Protein AF-0000000078576996 (afdb_homodimer)

Organism: NCBI:txid53326

Foldseek 3Di:
DQPDPLVVLVQLVVCVVVVHDLVVSQVVCCVVVHHPSDDSVRSVVSNVCVVVPNSPSPPPVPPPPVPD/DQPDPLVVLVQLVVCVVVVHDLVVSQVVCCVVVHHPSDDSVRSVVSNVCVVVPNSPSPPPVPPPPVPD

Structure (mmCIF, N/CA/C/O backbone):
data_AF-0000000078576996-model_v1
#
loop_
_entity.id
_entity.type
_entity.pdbx_description
1 polymer 'Mos1 transposase H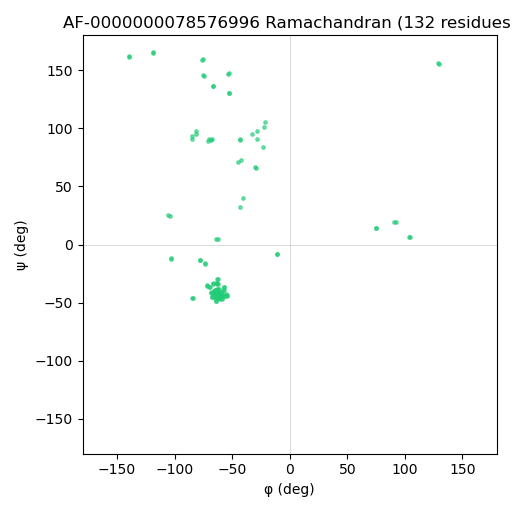TH domain-containing protein'
#
loop_
_atom_site.group_PDB
_atom_site.id
_atom_site.type_symbol
_atom_site.label_atom_id
_atom_site.label_alt_id
_atom_site.label_comp_id
_atom_site.label_asym_id
_atom_site.label_entity_id
_atom_site.label_seq_id
_atom_site.pdbx_PDB_ins_code
_atom_site.Cartn_x
_atom_site.Cartn_y
_atom_site.Cartn_z
_atom_site.occupancy
_atom_site.B_iso_or_equiv
_atom_site.auth_seq_id
_atom_site.auth_comp_id
_atom_site.auth_asym_id
_atom_site.auth_atom_id
_atom_site.pdbx_PDB_model_num
ATOM 1 N N . MET A 1 1 ? 7.094 10.672 -10.742 1 55 1 MET A N 1
ATOM 2 C CA . MET A 1 1 ? 5.77 10.711 -10.125 1 55 1 MET A CA 1
ATOM 3 C C . MET A 1 1 ? 5.859 10.477 -8.625 1 55 1 MET A C 1
ATOM 5 O O . MET A 1 1 ? 6.492 9.523 -8.172 1 55 1 MET A O 1
ATOM 9 N N . SER A 1 2 ? 5.863 11.555 -7.91 1 69.88 2 SER A N 1
ATOM 10 C CA . SER A 1 2 ? 6.082 11.586 -6.469 1 69.88 2 SER A CA 1
ATOM 11 C C . SER A 1 2 ? 4.891 11.008 -5.715 1 69.88 2 SER A C 1
ATOM 13 O O . SER A 1 2 ? 3.789 11.555 -5.766 1 69.88 2 SER A O 1
ATOM 15 N N . ILE A 1 3 ? 4.855 9.758 -5.461 1 75.94 3 ILE A N 1
ATOM 16 C CA . ILE A 1 3 ? 3.781 9.148 -4.68 1 75.94 3 ILE A CA 1
ATOM 17 C C . ILE A 1 3 ? 3.621 9.883 -3.354 1 75.94 3 ILE A C 1
ATOM 19 O O . ILE A 1 3 ? 4.609 10.281 -2.732 1 75.94 3 ILE A O 1
ATOM 23 N N . PRO A 1 4 ? 2.34 10.203 -3.119 1 83 4 PRO A N 1
ATOM 24 C CA . PRO A 1 4 ? 2.121 10.852 -1.826 1 83 4 PRO A CA 1
ATOM 25 C C . PRO A 1 4 ? 2.684 10.047 -0.656 1 83 4 PRO A C 1
ATOM 27 O O . PRO A 1 4 ? 2.719 8.82 -0.709 1 83 4 PRO A O 1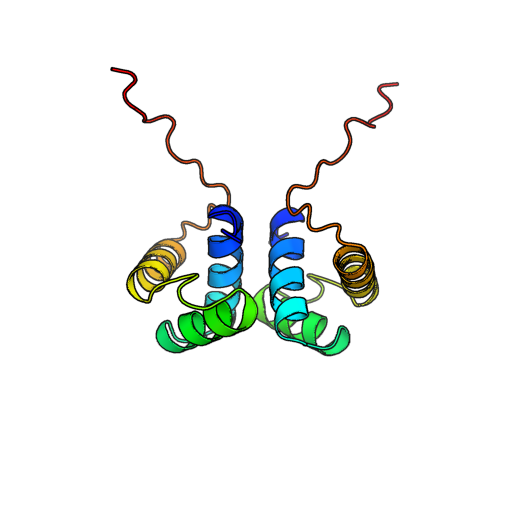
ATOM 30 N N . GLN A 1 5 ? 3.127 10.734 0.305 1 86.38 5 GLN A N 1
ATOM 31 C CA . GLN A 1 5 ? 3.76 10.125 1.47 1 86.38 5 GLN A CA 1
ATOM 32 C C . GLN A 1 5 ? 2.828 9.117 2.139 1 86.38 5 GLN A C 1
ATOM 34 O O . GLN A 1 5 ? 3.275 8.078 2.623 1 86.38 5 GLN A O 1
ATOM 39 N N . GLU A 1 6 ? 1.569 9.477 2.121 1 86 6 GLU A N 1
ATOM 40 C CA . GLU A 1 6 ? 0.58 8.594 2.736 1 86 6 GLU A CA 1
ATOM 41 C C . GLU A 1 6 ? 0.533 7.242 2.031 1 86 6 GLU A C 1
ATOM 43 O O . GLU A 1 6 ? 0.408 6.203 2.68 1 86 6 GLU A O 1
ATOM 48 N N . HIS A 1 7 ? 0.671 7.293 0.762 1 88.31 7 HIS A N 1
ATOM 49 C CA . HIS A 1 7 ? 0.653 6.062 -0.024 1 88.31 7 HIS A CA 1
ATOM 50 C C . HIS A 1 7 ? 1.926 5.254 0.194 1 88.31 7 HIS A C 1
ATOM 52 O O . HIS A 1 7 ? 1.876 4.023 0.28 1 88.31 7 HIS A O 1
ATOM 58 N N . LEU A 1 8 ? 2.949 5.957 0.348 1 91.88 8 LEU A N 1
ATOM 59 C CA . LEU A 1 8 ? 4.227 5.285 0.583 1 91.88 8 LEU A CA 1
ATOM 60 C C . LEU A 1 8 ? 4.211 4.543 1.913 1 91.88 8 LEU A C 1
ATOM 62 O O . LEU A 1 8 ? 4.641 3.387 1.986 1 91.88 8 LEU A O 1
ATOM 66 N N . ARG A 1 9 ? 3.703 5.172 2.854 1 92.5 9 ARG A N 1
ATOM 67 C CA . ARG A 1 9 ? 3.629 4.566 4.18 1 92.5 9 ARG A CA 1
ATOM 68 C C . ARG A 1 9 ? 2.764 3.311 4.16 1 92.5 9 ARG A C 1
ATOM 70 O O . ARG A 1 9 ? 3.09 2.316 4.816 1 92.5 9 ARG A O 1
ATOM 77 N N . THR A 1 10 ? 1.705 3.475 3.434 1 92.06 10 THR A N 1
ATOM 78 C CA . THR A 1 10 ? 0.801 2.336 3.322 1 92.06 10 THR A CA 1
ATOM 79 C C . THR A 1 10 ? 1.505 1.146 2.678 1 92.06 10 THR A C 1
ATOM 81 O O . THR A 1 10 ? 1.374 0.012 3.145 1 92.06 10 THR A O 1
ATOM 84 N N . ILE A 1 11 ? 2.225 1.386 1.627 1 94.62 11 ILE A N 1
ATOM 85 C CA . ILE A 1 11 ? 2.953 0.331 0.932 1 94.62 11 ILE A CA 1
ATOM 86 C C . ILE A 1 11 ? 3.988 -0.285 1.871 1 94.62 11 ILE A C 1
ATOM 88 O O . ILE A 1 11 ? 4.117 -1.51 1.948 1 94.62 11 ILE A O 1
ATOM 92 N N . ILE A 1 12 ? 4.66 0.543 2.568 1 95.75 12 ILE A N 1
ATOM 93 C CA . ILE A 1 12 ? 5.676 0.074 3.506 1 95.75 12 ILE A CA 1
ATOM 94 C C . ILE A 1 12 ? 5.02 -0.775 4.594 1 95.75 12 ILE A C 1
ATOM 96 O O . ILE A 1 12 ? 5.559 -1.812 4.988 1 95.75 12 ILE A O 1
ATOM 100 N N . PHE A 1 13 ? 3.908 -0.332 5.027 1 94.25 13 PHE A N 1
ATOM 101 C CA . PHE A 1 13 ? 3.184 -1.058 6.062 1 94.25 13 PHE A CA 1
ATOM 102 C C . PHE A 1 13 ? 2.848 -2.471 5.602 1 94.25 13 PHE A C 1
ATOM 104 O O . PHE A 1 13 ? 3.031 -3.434 6.348 1 94.25 13 PHE A O 1
ATOM 111 N N . ASN A 1 14 ? 2.369 -2.498 4.426 1 94.62 14 ASN A N 1
ATOM 112 C CA . ASN A 1 14 ? 2.037 -3.809 3.873 1 94.62 14 ASN A CA 1
A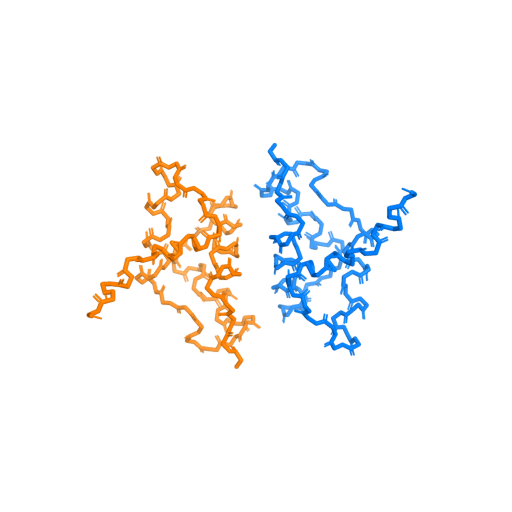TOM 113 C C . ASN A 1 14 ? 3.256 -4.727 3.834 1 94.62 14 ASN A C 1
ATOM 115 O O . ASN A 1 14 ? 3.15 -5.918 4.125 1 94.62 14 ASN A O 1
ATOM 119 N N . GLU A 1 15 ? 4.414 -4.211 3.455 1 95.44 15 GLU A N 1
ATOM 120 C CA . GLU A 1 15 ? 5.652 -4.977 3.406 1 95.44 15 GLU A CA 1
ATOM 121 C C . GLU A 1 15 ? 6.074 -5.438 4.801 1 95.44 15 GLU A C 1
ATOM 123 O O . GLU A 1 15 ? 6.492 -6.582 4.984 1 95.44 15 GLU A O 1
ATOM 128 N N . TRP A 1 16 ? 5.941 -4.598 5.656 1 94.88 16 TRP A N 1
ATOM 129 C CA . TRP A 1 16 ? 6.281 -4.906 7.043 1 94.88 16 TRP A CA 1
ATOM 130 C C . TRP A 1 16 ? 5.414 -6.039 7.578 1 94.88 16 TRP A C 1
ATOM 132 O O . TRP A 1 16 ? 5.91 -6.953 8.234 1 94.88 16 TRP A O 1
ATOM 142 N N . ARG A 1 17 ? 4.191 -5.926 7.258 1 93.19 17 ARG A N 1
ATOM 143 C CA . ARG A 1 17 ? 3.256 -6.953 7.707 1 93.19 17 ARG A CA 1
ATOM 144 C C . ARG A 1 17 ? 3.6 -8.312 7.105 1 93.19 17 ARG A C 1
ATOM 146 O O . ARG A 1 17 ? 3.361 -9.352 7.723 1 93.19 17 ARG A O 1
ATOM 153 N N . ARG A 1 18 ? 4.074 -8.32 5.961 1 93.31 18 ARG A N 1
ATOM 154 C CA . ARG A 1 18 ? 4.465 -9.539 5.266 1 93.31 18 ARG A CA 1
ATOM 155 C C . ARG A 1 18 ? 5.758 -10.109 5.84 1 93.31 18 ARG A C 1
ATOM 157 O O . ARG A 1 18 ? 6.129 -11.25 5.543 1 93.31 18 ARG A O 1
ATOM 164 N N . GLY A 1 19 ? 6.445 -9.297 6.551 1 94.62 19 GLY A N 1
ATOM 165 C CA . GLY A 1 19 ? 7.699 -9.727 7.145 1 94.62 19 GLY A CA 1
ATOM 166 C C . GLY A 1 19 ? 8.906 -9.438 6.27 1 94.62 19 GLY A C 1
ATOM 167 O O . GLY A 1 19 ? 9.922 -10.133 6.355 1 94.62 19 GLY A O 1
ATOM 168 N N . THR A 1 20 ? 8.68 -8.586 5.418 1 95.69 20 THR A N 1
ATOM 169 C CA . THR A 1 20 ? 9.758 -8.234 4.5 1 95.69 20 THR A CA 1
ATOM 170 C C . THR A 1 20 ? 10.805 -7.375 5.195 1 95.69 20 THR A C 1
ATOM 172 O O . THR A 1 20 ? 10.469 -6.488 5.984 1 95.69 20 THR A O 1
ATOM 175 N N . GLU A 1 21 ? 12.102 -7.605 4.773 1 97 21 GLU A N 1
ATOM 176 C CA . GLU A 1 21 ? 13.18 -6.812 5.359 1 97 21 GLU A CA 1
ATOM 177 C C . GLU A 1 21 ? 13.195 -5.395 4.789 1 97 21 GLU A C 1
ATOM 179 O O . GLU A 1 21 ? 12.727 -5.168 3.67 1 97 21 GLU A O 1
ATOM 184 N N . ALA A 1 22 ? 13.797 -4.48 5.48 1 97.44 22 ALA A N 1
ATOM 185 C CA . ALA A 1 22 ? 13.844 -3.074 5.082 1 97.44 22 ALA A CA 1
ATOM 186 C C . ALA A 1 22 ? 14.516 -2.914 3.721 1 97.44 22 ALA A C 1
ATOM 188 O O . ALA A 1 22 ? 14.016 -2.195 2.854 1 97.44 22 ALA A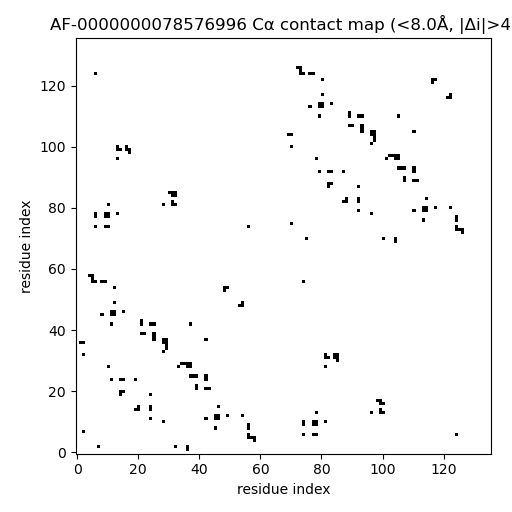 O 1
ATOM 189 N N . LYS A 1 23 ? 15.594 -3.645 3.578 1 97.38 23 LYS A N 1
ATOM 190 C CA . LYS A 1 23 ? 16.344 -3.555 2.326 1 97.38 23 LYS A CA 1
ATOM 191 C C . LYS A 1 23 ? 15.508 -4.062 1.152 1 97.38 23 LYS A C 1
ATOM 193 O O . LYS A 1 23 ? 15.492 -3.449 0.083 1 97.38 23 LYS A O 1
ATOM 198 N N . GLU A 1 24 ? 14.938 -5.098 1.342 1 97.12 24 GLU A N 1
ATOM 199 C CA . GLU A 1 24 ? 14.094 -5.688 0.302 1 97.12 24 GLU A CA 1
ATOM 200 C C . GLU A 1 24 ? 12.883 -4.809 0.011 1 97.12 24 GLU A C 1
ATOM 202 O O . GLU A 1 24 ? 12.461 -4.68 -1.142 1 97.12 24 GLU A O 1
ATOM 207 N N . THR A 1 25 ? 12.344 -4.309 1.113 1 97.12 25 THR A N 1
ATOM 208 C CA . THR A 1 25 ? 11.211 -3.398 0.972 1 97.12 25 THR A CA 1
ATOM 209 C C . THR A 1 25 ? 11.562 -2.24 0.043 1 97.12 25 THR A C 1
ATOM 211 O O . THR A 1 25 ? 10.789 -1.897 -0.851 1 97.12 25 THR A O 1
ATOM 214 N N . VAL A 1 26 ? 12.742 -1.663 0.177 1 97 26 VAL A N 1
ATOM 215 C CA . VAL A 1 26 ? 13.211 -0.551 -0.644 1 97 26 VAL A CA 1
ATOM 216 C C . VAL A 1 26 ? 13.312 -0.993 -2.102 1 97 26 VAL A C 1
ATOM 218 O O . VAL A 1 26 ? 12.875 -0.28 -3.006 1 97 26 VAL A O 1
ATOM 221 N N . ARG A 1 27 ? 13.844 -2.127 -2.27 1 96.19 27 ARG A N 1
ATOM 222 C CA . ARG A 1 27 ? 14 -2.666 -3.617 1 96.19 27 ARG A CA 1
ATOM 223 C C . ARG A 1 27 ? 12.641 -2.863 -4.289 1 96.19 27 ARG A C 1
ATOM 225 O O . ARG A 1 27 ? 12.453 -2.492 -5.449 1 96.19 27 ARG A O 1
ATOM 232 N N . ASN A 1 28 ? 11.75 -3.379 -3.537 1 95.5 28 ASN A N 1
ATOM 233 C CA . ASN A 1 28 ? 10.422 -3.664 -4.066 1 95.5 28 ASN A CA 1
ATOM 234 C C . ASN A 1 28 ? 9.695 -2.385 -4.477 1 95.5 28 ASN A C 1
ATOM 236 O O . ASN A 1 28 ? 9.148 -2.303 -5.578 1 95.5 28 ASN A O 1
ATOM 240 N N . ILE A 1 29 ? 9.703 -1.442 -3.609 1 95.62 29 ILE A N 1
ATOM 241 C CA . ILE A 1 29 ? 8.984 -0.191 -3.832 1 95.62 29 ILE A CA 1
ATOM 242 C C . ILE A 1 29 ? 9.648 0.582 -4.973 1 95.62 29 ILE A C 1
ATOM 244 O O . ILE A 1 29 ? 8.961 1.06 -5.883 1 95.62 29 ILE A O 1
ATOM 248 N N . ASN A 1 30 ? 11 0.676 -4.969 1 96.06 30 ASN A N 1
ATOM 249 C CA . ASN A 1 30 ? 11.7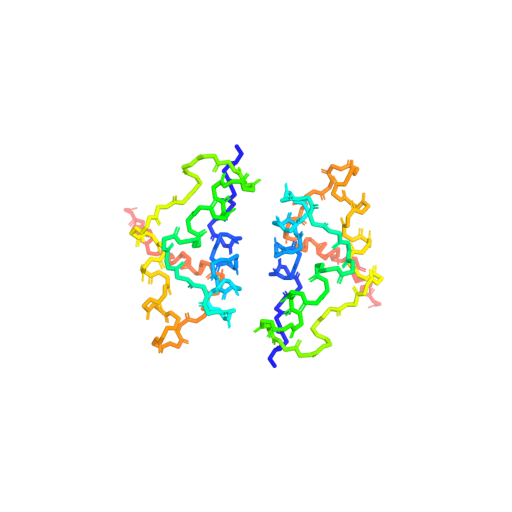19 1.41 -6.004 1 96.06 30 ASN A CA 1
ATOM 250 C C . ASN A 1 30 ? 11.578 0.741 -7.371 1 96.06 30 ASN A C 1
ATOM 252 O O . ASN A 1 30 ? 11.531 1.421 -8.398 1 96.06 30 ASN A O 1
ATOM 256 N N . SER A 1 31 ? 11.5 -0.5 -7.316 1 94.31 31 SER A N 1
ATOM 257 C CA . SER A 1 31 ? 11.328 -1.238 -8.562 1 94.31 31 SER A CA 1
ATOM 258 C C . SER A 1 31 ? 9.938 -1.012 -9.156 1 94.31 31 SER A C 1
ATOM 260 O O . SER A 1 31 ? 9.789 -0.916 -10.375 1 94.31 31 SER A O 1
ATOM 262 N N . ALA A 1 32 ? 8.977 -0.905 -8.336 1 93.38 32 ALA A N 1
ATOM 263 C CA . ALA A 1 32 ? 7.586 -0.793 -8.773 1 93.38 32 ALA A CA 1
ATOM 264 C C . ALA A 1 32 ? 7.227 0.653 -9.102 1 93.38 32 ALA A C 1
ATOM 266 O O . ALA A 1 32 ? 6.602 0.924 -10.125 1 93.38 32 ALA A O 1
ATOM 267 N N . LEU A 1 33 ? 7.582 1.573 -8.281 1 92.69 33 LEU A N 1
ATOM 268 C CA . LEU A 1 33 ? 7.113 2.951 -8.383 1 92.69 33 LEU A CA 1
ATOM 269 C C . LEU A 1 33 ? 8.195 3.85 -8.977 1 92.69 33 LEU A C 1
ATOM 271 O O . LEU A 1 33 ? 7.93 4.996 -9.336 1 92.69 33 LEU A O 1
ATOM 275 N N . GLY A 1 34 ? 9.344 3.373 -9.062 1 91.31 34 GLY A N 1
ATOM 276 C CA . GLY A 1 34 ? 10.445 4.16 -9.594 1 91.31 34 GLY A CA 1
ATOM 277 C C . GLY A 1 34 ? 11.664 4.156 -8.695 1 91.31 34 GLY A C 1
ATOM 278 O O . GLY A 1 34 ? 11.547 4.098 -7.473 1 91.31 34 GLY A O 1
ATOM 279 N N . GLU A 1 35 ? 12.719 4.387 -9.328 1 89.62 35 GLU A N 1
ATOM 280 C CA . GLU A 1 35 ? 13.977 4.398 -8.578 1 89.62 35 GLU A CA 1
ATOM 281 C C . GLU A 1 35 ? 14.016 5.562 -7.594 1 89.62 35 GLU A C 1
ATOM 283 O O . GLU A 1 35 ? 13.484 6.641 -7.871 1 89.62 35 GLU A O 1
ATOM 288 N N . ASP A 1 36 ? 14.445 5.418 -6.383 1 89.62 36 ASP A N 1
ATOM 289 C CA . ASP A 1 36 ? 14.664 6.438 -5.359 1 89.62 36 ASP A CA 1
ATOM 290 C C . ASP A 1 36 ? 13.336 6.922 -4.773 1 89.62 36 ASP A C 1
ATOM 292 O O . ASP A 1 36 ? 13.242 8.055 -4.297 1 89.62 36 ASP A O 1
ATOM 296 N N . THR A 1 37 ? 12.281 6.137 -5.074 1 93.44 37 THR A N 1
ATOM 297 C CA . THR A 1 37 ? 11 6.465 -4.457 1 93.44 37 THR A CA 1
ATOM 298 C C . THR A 1 37 ? 11.133 6.539 -2.939 1 93.44 37 THR A C 1
ATOM 300 O O . THR A 1 37 ? 10.602 7.449 -2.307 1 93.44 37 THR A O 1
ATOM 303 N N . THR A 1 38 ? 11.859 5.531 -2.43 1 94.94 38 THR A N 1
ATOM 304 C CA . THR A 1 38 ? 12.086 5.496 -0.989 1 94.94 38 THR A CA 1
ATOM 305 C C . THR A 1 38 ? 13.516 5.074 -0.675 1 94.94 38 THR A C 1
ATOM 307 O O . THR A 1 38 ? 14.234 4.582 -1.552 1 94.94 38 THR A O 1
ATOM 310 N N . SER A 1 39 ? 13.922 5.379 0.574 1 96.44 39 SER A N 1
ATOM 311 C CA . SER A 1 39 ? 15.242 4.992 1.061 1 96.44 39 SER A CA 1
ATOM 312 C C . SER A 1 39 ? 15.141 4.059 2.264 1 96.44 39 SER A C 1
ATOM 314 O O . SER A 1 39 ? 14.086 3.967 2.893 1 96.44 39 SER A O 1
ATOM 316 N N . ILE A 1 40 ? 16.25 3.459 2.531 1 97.31 40 ILE A N 1
ATOM 317 C CA . ILE A 1 40 ? 16.297 2.512 3.641 1 97.31 40 ILE A CA 1
ATOM 318 C C . ILE A 1 40 ? 16.016 3.242 4.953 1 97.31 40 ILE A C 1
ATOM 320 O O . ILE A 1 40 ? 15.375 2.691 5.852 1 97.31 40 ILE A O 1
ATOM 324 N N . SER A 1 41 ? 16.547 4.418 5.059 1 97.25 41 SER A N 1
ATOM 325 C CA . SER A 1 41 ? 16.312 5.211 6.266 1 97.25 41 SER A CA 1
ATOM 326 C C . SER A 1 41 ? 14.828 5.465 6.488 1 97.25 41 SER A C 1
ATOM 328 O O . SER A 1 41 ? 14.328 5.324 7.605 1 97.25 41 SER A O 1
ATOM 330 N N . THR A 1 42 ? 14.141 5.805 5.441 1 95.44 42 THR A N 1
ATOM 331 C CA . THR A 1 42 ? 12.711 6.074 5.512 1 95.44 42 THR A CA 1
ATOM 332 C C . THR A 1 42 ? 11.938 4.816 5.906 1 95.44 42 THR A C 1
ATOM 334 O O . THR A 1 42 ? 11.078 4.863 6.793 1 95.44 42 THR A O 1
ATOM 337 N N . VAL A 1 43 ? 12.344 3.758 5.328 1 97 43 VAL A N 1
ATOM 338 C CA . VAL A 1 43 ? 11.672 2.49 5.586 1 97 43 VAL A CA 1
ATOM 339 C C . VAL A 1 43 ? 11.898 2.064 7.035 1 97 43 VAL A C 1
ATOM 341 O O . VAL A 1 43 ? 10.961 1.658 7.727 1 97 43 VAL A O 1
ATOM 344 N N . LYS A 1 44 ? 13.078 2.199 7.492 1 97.31 44 LYS A N 1
ATOM 345 C CA . LYS A 1 44 ? 13.398 1.846 8.867 1 97.31 44 LYS A CA 1
ATOM 346 C C . LYS A 1 44 ? 12.633 2.719 9.859 1 97.31 44 LYS A C 1
ATOM 348 O O . LYS A 1 44 ? 12.195 2.24 10.906 1 97.31 44 LYS A O 1
ATOM 353 N N . ARG A 1 45 ? 12.531 3.908 9.477 1 95.5 45 ARG A N 1
ATOM 354 C CA . ARG A 1 45 ? 11.758 4.82 10.312 1 95.5 45 ARG A CA 1
ATOM 355 C C . ARG A 1 45 ? 10.305 4.383 10.406 1 95.5 45 ARG A C 1
ATOM 357 O O . ARG A 1 45 ? 9.727 4.348 11.492 1 95.5 45 ARG A O 1
ATOM 364 N N . CYS A 1 46 ? 9.766 4.066 9.305 1 95.56 46 CYS A N 1
ATOM 365 C CA . CYS A 1 46 ? 8.391 3.594 9.281 1 95.56 46 CYS A CA 1
ATOM 366 C C . CYS A 1 46 ? 8.234 2.314 10.094 1 95.56 46 CYS A C 1
ATOM 368 O O . CYS A 1 46 ? 7.285 2.176 10.875 1 95.56 46 CYS A O 1
ATOM 370 N N . PHE A 1 47 ? 9.188 1.406 9.977 1 95.5 47 PHE A N 1
ATOM 371 C CA . PHE A 1 47 ? 9.148 0.145 10.703 1 95.5 47 PHE A CA 1
ATOM 372 C C . PHE A 1 47 ? 9.141 0.393 12.211 1 95.5 47 PHE A C 1
ATOM 374 O O . PHE A 1 47 ? 8.383 -0.249 12.945 1 95.5 47 PHE A O 1
ATOM 381 N N . ALA A 1 48 ? 10.031 1.251 12.617 1 95.19 48 ALA A N 1
ATOM 382 C CA . ALA A 1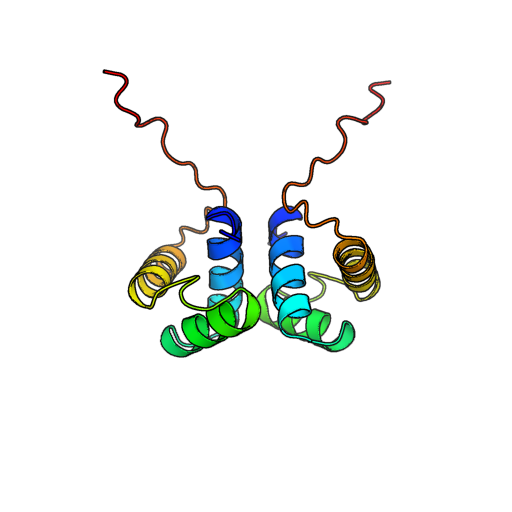 48 ? 10.094 1.584 14.039 1 95.19 48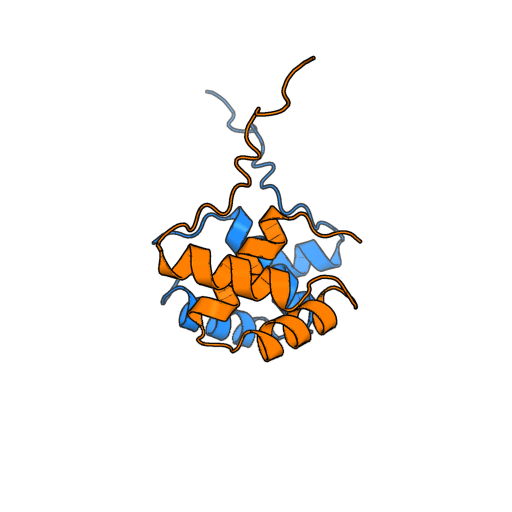 ALA A CA 1
ATOM 383 C C . ALA A 1 48 ? 8.758 2.117 14.539 1 95.19 48 ALA A C 1
ATOM 385 O O . ALA A 1 48 ? 8.289 1.719 15.609 1 95.19 48 ALA A O 1
ATOM 386 N N . ARG A 1 49 ? 8.125 2.916 13.711 1 93.12 49 ARG A N 1
ATOM 387 C CA . ARG A 1 49 ? 6.828 3.48 14.07 1 93.12 49 ARG A CA 1
ATOM 388 C C . ARG A 1 49 ? 5.754 2.398 14.117 1 93.12 49 ARG A C 1
ATOM 390 O O . ARG A 1 49 ? 4.922 2.383 15.031 1 93.12 49 ARG A O 1
ATOM 397 N N . PHE A 1 50 ? 5.816 1.578 13.227 1 92.5 50 PHE A N 1
ATOM 398 C CA . PHE A 1 50 ? 4.836 0.498 13.18 1 92.5 50 PHE A CA 1
ATOM 399 C C . PHE A 1 50 ? 5.004 -0.432 14.375 1 92.5 50 PHE A C 1
ATOM 401 O O . PHE A 1 50 ? 4.02 -0.926 14.93 1 92.5 50 PHE A O 1
ATOM 408 N N . ARG A 1 51 ? 6.223 -0.704 14.742 1 92.81 51 ARG A N 1
ATOM 409 C CA . ARG A 1 51 ? 6.504 -1.564 15.891 1 92.81 51 ARG A CA 1
ATOM 410 C C . ARG A 1 51 ? 5.98 -0.946 17.188 1 92.81 51 ARG A C 1
ATOM 412 O O . ARG A 1 51 ? 5.59 -1.662 18.109 1 92.81 51 ARG A O 1
ATOM 419 N N . GLU A 1 52 ? 6.012 0.357 17.266 1 93.06 52 GLU A N 1
ATOM 420 C CA . GLU A 1 52 ? 5.523 1.072 18.438 1 93.06 52 GLU A CA 1
ATOM 421 C C . GLU A 1 52 ? 4 1.146 18.438 1 93.06 52 GLU A C 1
ATOM 423 O O . GLU A 1 52 ? 3.398 1.567 19.438 1 93.06 52 GLU A O 1
ATOM 428 N N . GLY A 1 53 ? 3.443 0.821 17.297 1 87.56 53 GLY A N 1
ATOM 429 C CA . GLY A 1 53 ? 1.991 0.785 17.219 1 87.56 53 GLY A CA 1
ATOM 430 C C . GLY A 1 53 ? 1.401 1.988 16.5 1 87.56 53 GLY A C 1
ATOM 431 O O . GLY A 1 53 ? 0.183 2.178 16.5 1 87.56 53 GLY A O 1
ATOM 432 N N . TYR A 1 54 ? 2.264 2.809 15.945 1 81.56 54 TYR A N 1
ATOM 433 C CA . TYR A 1 54 ? 1.814 3.986 15.211 1 81.56 54 TYR A CA 1
ATOM 434 C C . TYR A 1 54 ? 1.489 3.639 13.766 1 81.56 54 TYR A C 1
ATOM 436 O O . TYR A 1 54 ? 2.393 3.438 12.953 1 81.56 54 TYR A O 1
ATOM 444 N N . THR A 1 55 ? 0.364 3.307 13.43 1 69.31 55 THR A N 1
ATOM 445 C CA . THR A 1 55 ? -0.025 2.955 12.07 1 69.31 55 THR A CA 1
ATOM 446 C C . THR A 1 55 ? -0.813 4.09 11.422 1 69.31 55 THR A C 1
ATOM 448 O O . THR A 1 55 ? -1.617 3.855 10.516 1 69.31 55 THR A O 1
ATOM 451 N N . ASP A 1 56 ? -0.597 5.234 11.891 1 65.56 56 ASP A N 1
ATOM 452 C CA . ASP A 1 56 ? -1.362 6.348 11.336 1 65.56 56 ASP A CA 1
ATOM 453 C C . ASP A 1 56 ? -0.965 6.613 9.883 1 65.56 56 ASP A C 1
ATOM 455 O O . ASP A 1 56 ? 0.193 6.926 9.602 1 65.56 56 ASP A O 1
ATOM 459 N N . PHE A 1 57 ? -1.677 5.957 9 1 64.5 57 PHE A N 1
ATOM 460 C CA . PHE A 1 57 ? -1.442 6.074 7.566 1 64.5 57 PHE A CA 1
ATOM 461 C C . PHE A 1 57 ? -1.685 7.504 7.098 1 64.5 57 PHE A C 1
ATOM 463 O O . PHE A 1 57 ? -1.198 7.902 6.035 1 64.5 57 PHE A O 1
ATOM 470 N N . LYS A 1 58 ? -2.576 8.227 7.746 1 57.78 58 LYS A N 1
ATOM 471 C CA . LYS A 1 58 ? -2.889 9.594 7.344 1 57.78 58 LYS A CA 1
ATOM 472 C C . LYS A 1 58 ? -1.854 10.57 7.883 1 57.78 58 LYS A C 1
ATOM 474 O O . LYS A 1 58 ? -1.388 10.43 9.016 1 57.78 58 LYS A O 1
ATOM 479 N N . ASP A 1 59 ? -0.826 10.914 7.078 1 50.44 59 ASP A N 1
ATOM 480 C CA . ASP A 1 59 ? 0.018 11.977 7.617 1 50.44 59 ASP A CA 1
ATOM 481 C C . ASP A 1 59 ? -0.782 12.914 8.523 1 50.44 59 ASP A C 1
ATOM 483 O O . ASP A 1 59 ? -1.629 13.672 8.055 1 50.44 59 ASP A O 1
ATOM 487 N N . LYS A 1 60 ? -1.286 12.617 9.57 1 46.25 60 LYS A N 1
ATOM 488 C CA . LYS A 1 60 ? -1.484 13.891 10.25 1 46.25 60 LYS A CA 1
ATOM 489 C C . LYS A 1 60 ? -0.261 14.789 10.102 1 46.25 60 LYS A C 1
ATOM 491 O O . LYS A 1 60 ? 0.705 14.664 10.859 1 46.25 60 LYS A O 1
ATOM 496 N N . LEU A 1 61 ? 0.54 14.82 9.078 1 42.44 61 LEU A N 1
ATOM 497 C CA . LEU A 1 61 ? 1.455 15.953 9.164 1 42.44 61 LEU A CA 1
ATOM 498 C C . LEU A 1 61 ? 0.89 17.047 10.062 1 42.44 61 LEU A C 1
ATOM 500 O O . LEU A 1 61 ? -0.266 17.438 9.914 1 42.44 61 LEU A O 1
ATOM 504 N N . ARG A 1 62 ? 1.323 17.109 11.195 1 41.19 62 ARG A N 1
ATOM 505 C CA . ARG A 1 62 ? 1.259 18.141 12.227 1 41.19 62 ARG A CA 1
ATOM 506 C C . ARG A 1 62 ? 1.147 19.531 11.609 1 41.19 62 ARG A C 1
ATOM 508 O O . ARG A 1 62 ? 1.809 19.828 10.609 1 41.19 62 ARG A O 1
ATOM 515 N N . SER A 1 63 ? -0.017 20.062 11.367 1 39.59 63 SER A N 1
ATOM 516 C CA . SER A 1 63 ? -0.285 21.484 11.461 1 39.59 63 SER A CA 1
ATOM 517 C C . SER A 1 63 ? 0.874 22.234 12.125 1 39.59 63 SER A C 1
ATOM 519 O O . SER A 1 63 ? 0.71 23.359 12.594 1 39.59 63 SER A O 1
ATOM 521 N N . GLY A 1 64 ? 1.761 21.281 12.609 1 37.94 64 GLY A N 1
ATOM 522 C CA . GLY A 1 64 ? 2.621 22.141 13.414 1 37.94 64 GLY A CA 1
ATOM 523 C C . GLY A 1 64 ? 3.377 23.172 12.602 1 37.94 64 GLY A C 1
ATOM 524 O O . GLY A 1 64 ? 4.602 23.266 12.695 1 37.94 64 GLY A O 1
ATOM 525 N N . SER A 1 65 ? 3.139 23.25 11.359 1 42.03 65 SER A N 1
ATOM 526 C CA . SER A 1 65 ? 3.83 24.422 10.82 1 42.03 65 SER A CA 1
ATOM 527 C C . SER A 1 65 ? 3.672 25.625 11.742 1 42.03 65 SER A C 1
ATOM 529 O O . SER A 1 65 ? 2.551 26.031 12.055 1 42.03 65 SER A O 1
ATOM 531 N N . PRO A 1 66 ? 4.562 25.797 12.641 1 43.38 66 PRO A N 1
ATOM 532 C CA . PRO A 1 66 ? 4.555 27.078 13.344 1 43.38 66 PRO A CA 1
ATOM 533 C C . PRO A 1 66 ? 4.379 28.266 12.406 1 43.38 66 PRO A C 1
ATOM 535 O O . PRO A 1 66 ? 5.031 28.328 11.359 1 43.38 66 PRO A O 1
ATOM 538 N N . THR A 1 67 ? 3.141 28.516 11.781 1 44.22 67 THR A N 1
ATOM 539 C CA . THR A 1 67 ? 3.014 29.828 11.148 1 44.22 67 THR A CA 1
ATOM 540 C C . THR A 1 67 ? 3.887 30.859 11.852 1 44.22 67 THR A C 1
ATOM 542 O O . THR A 1 67 ? 3.896 30.922 13.086 1 44.22 67 THR A O 1
ATOM 545 N N . ARG A 1 68 ? 5.012 31.031 11.25 1 36.66 68 ARG A N 1
ATOM 546 C CA . ARG A 1 68 ? 5.609 32.281 11.703 1 36.66 68 ARG A CA 1
ATOM 547 C C . ARG A 1 68 ? 4.59 33.406 11.672 1 36.66 68 ARG A C 1
ATOM 549 O O . ARG A 1 68 ? 3.75 33.5 10.773 1 36.66 68 ARG A O 1
ATOM 556 N N . MET B 1 1 ? -9.164 -5.777 11.398 1 54.56 1 MET B N 1
ATOM 557 C CA . MET B 1 1 ? -8.672 -4.414 11.211 1 54.56 1 MET B CA 1
ATOM 558 C C . MET B 1 1 ? -8.883 -3.963 9.766 1 54.56 1 MET B C 1
ATOM 560 O O . MET B 1 1 ? -8.484 -4.66 8.828 1 54.56 1 MET B O 1
ATOM 564 N N . SER B 1 2 ? -9.945 -3.332 9.562 1 69.56 2 SER B N 1
ATOM 565 C CA . SER B 1 2 ? -10.422 -2.93 8.242 1 69.56 2 SER B CA 1
ATOM 566 C C . SER B 1 2 ? -9.547 -1.829 7.652 1 69.56 2 SER B C 1
ATOM 568 O O . SER B 1 2 ? -9.469 -0.729 8.203 1 69.56 2 SER B O 1
ATOM 570 N N . ILE B 1 3 ? -8.531 -2.139 6.926 1 75.69 3 ILE B N 1
ATOM 571 C CA . ILE B 1 3 ? -7.691 -1.142 6.27 1 75.69 3 ILE B CA 1
ATOM 572 C C . ILE B 1 3 ? -8.562 -0.197 5.445 1 75.69 3 ILE B C 1
ATOM 574 O O . ILE B 1 3 ? -9.523 -0.627 4.805 1 75.69 3 ILE B O 1
ATOM 578 N N . PRO B 1 4 ? -8.281 1.092 5.699 1 82.88 4 PRO B N 1
ATOM 579 C CA . PRO B 1 4 ? -9.039 2.043 4.879 1 82.88 4 PRO B CA 1
ATOM 580 C C . PRO B 1 4 ? -8.922 1.753 3.385 1 82.88 4 PRO B C 1
ATOM 582 O O . PRO B 1 4 ? -7.898 1.25 2.924 1 82.88 4 PRO B O 1
ATOM 585 N N . GLN B 1 5 ? -9.977 2.047 2.697 1 86.38 5 GLN B N 1
ATOM 586 C CA . GLN B 1 5 ? -10.062 1.766 1.268 1 86.38 5 GLN B CA 1
ATOM 587 C C . GLN B 1 5 ? -8.93 2.447 0.505 1 86.38 5 GLN B C 1
ATOM 589 O O . GLN B 1 5 ? -8.391 1.887 -0.451 1 86.38 5 GLN B O 1
ATOM 594 N N . GLU B 1 6 ? -8.609 3.617 0.97 1 86.12 6 GLU B N 1
ATOM 595 C CA . GLU B 1 6 ? -7.539 4.371 0.321 1 86.12 6 GLU B CA 1
ATOM 596 C C . GLU B 1 6 ? -6.211 3.627 0.397 1 86.12 6 GLU B C 1
ATOM 598 O O . GLU B 1 6 ? -5.441 3.617 -0.567 1 86.12 6 GLU B O 1
ATOM 603 N N . HIS B 1 7 ? -5.996 3.014 1.506 1 88.38 7 HIS B N 1
ATOM 604 C CA . HIS B 1 7 ? -4.762 2.26 1.698 1 88.38 7 HIS B CA 1
ATOM 605 C C . HIS B 1 7 ? -4.758 0.984 0.863 1 88.38 7 HIS B C 1
ATOM 607 O O . HIS B 1 7 ? -3.73 0.609 0.298 1 88.38 7 HIS B O 1
ATOM 613 N N . LEU B 1 8 ? -5.887 0.455 0.758 1 91.88 8 LEU B N 1
ATOM 614 C CA . LEU B 1 8 ? -6.012 -0.759 -0.04 1 91.88 8 LEU B CA 1
ATOM 615 C C . LEU B 1 8 ? -5.715 -0.478 -1.509 1 91.88 8 LEU B C 1
ATOM 617 O O . LEU B 1 8 ? -4.977 -1.229 -2.152 1 91.88 8 LEU B O 1
ATOM 621 N N . ARG B 1 9 ? -6.23 0.561 -1.954 1 92.44 9 ARG B N 1
ATOM 622 C CA . ARG B 1 9 ? -6.02 0.94 -3.348 1 92.44 9 ARG B CA 1
ATOM 623 C C . ARG B 1 9 ? -4.543 1.194 -3.633 1 92.44 9 ARG B C 1
ATOM 625 O O . ARG B 1 9 ? -4.039 0.829 -4.695 1 92.44 9 ARG B O 1
ATOM 632 N N . THR B 1 10 ? -3.973 1.836 -2.654 1 91.94 10 THR B N 1
ATOM 633 C CA . THR B 1 10 ? -2.551 2.127 -2.799 1 91.94 10 THR B CA 1
ATOM 634 C C . THR B 1 10 ? -1.742 0.837 -2.9 1 91.94 10 THR B C 1
ATOM 636 O O . THR B 1 10 ? -0.851 0.721 -3.744 1 91.94 10 THR B O 1
ATOM 639 N N . ILE B 1 11 ? -2.047 -0.095 -2.059 1 94.62 11 ILE B N 1
ATOM 640 C CA . ILE B 1 11 ? -1.35 -1.377 -2.066 1 94.62 11 ILE B CA 1
ATOM 641 C C . ILE B 1 11 ? -1.58 -2.082 -3.4 1 94.62 11 ILE B C 1
ATOM 643 O O . ILE B 1 11 ? -0.641 -2.607 -4 1 94.62 11 ILE B O 1
ATOM 647 N N . ILE B 1 12 ? -2.773 -2.062 -3.85 1 95.69 12 ILE B N 1
ATOM 648 C CA . ILE B 1 12 ? -3.117 -2.697 -5.117 1 95.69 12 ILE B CA 1
ATOM 649 C C . ILE B 1 12 ? -2.357 -2.02 -6.254 1 95.69 12 ILE B C 1
ATOM 651 O O . ILE B 1 12 ? -1.86 -2.689 -7.164 1 95.69 12 ILE B O 1
ATOM 655 N N . PHE B 1 13 ? -2.316 -0.739 -6.188 1 94.31 13 PHE B N 1
ATOM 656 C CA . PHE B 1 13 ? -1.612 0.024 -7.211 1 94.31 13 PHE B CA 1
ATOM 657 C C . PHE B 1 13 ? -0.152 -0.403 -7.297 1 94.31 13 PHE B C 1
ATOM 659 O O . PHE B 1 13 ? 0.377 -0.606 -8.391 1 94.31 13 PHE B O 1
ATOM 666 N N . ASN B 1 14 ? 0.421 -0.517 -6.145 1 94.56 14 ASN B N 1
ATOM 667 C CA . ASN B 1 14 ? 1.815 -0.947 -6.113 1 94.56 14 ASN B CA 1
ATOM 668 C C . ASN B 1 14 ? 1.992 -2.32 -6.754 1 94.56 14 ASN B C 1
ATOM 670 O O . ASN B 1 14 ? 2.969 -2.557 -7.465 1 94.56 14 ASN B O 1
ATOM 674 N N . GLU B 1 15 ? 1.087 -3.242 -6.5 1 95.38 15 GLU B N 1
ATOM 675 C CA . GLU B 1 15 ? 1.133 -4.582 -7.082 1 95.38 15 GLU B CA 1
ATOM 676 C C . GLU B 1 15 ? 0.961 -4.531 -8.594 1 95.38 15 GLU B C 1
ATOM 678 O O . GLU B 1 15 ? 1.663 -5.23 -9.328 1 95.38 15 GLU B O 1
ATOM 683 N N . TRP B 1 16 ? 0.092 -3.764 -8.969 1 94.88 16 TRP B N 1
ATOM 684 C CA . TRP B 1 16 ? -0.161 -3.596 -10.398 1 94.88 16 TRP B CA 1
ATOM 685 C C . TRP B 1 16 ? 1.08 -3.074 -11.109 1 94.88 16 TRP B C 1
ATOM 687 O O . TRP B 1 16 ? 1.429 -3.553 -12.195 1 94.88 16 TRP B O 1
ATOM 697 N N . ARG B 1 17 ? 1.666 -2.135 -10.484 1 93.06 17 ARG B N 1
ATOM 698 C CA . ARG B 1 17 ? 2.871 -1.55 -11.062 1 93.06 17 ARG B CA 1
ATOM 699 C C . ARG B 1 17 ? 3.984 -2.588 -11.172 1 93.06 17 ARG B C 1
ATOM 701 O O . ARG B 1 17 ? 4.812 -2.52 -12.086 1 93.06 17 ARG B O 1
ATOM 708 N N . ARG B 1 18 ? 4.039 -3.459 -10.289 1 93.38 18 ARG B N 1
ATOM 709 C CA . ARG B 1 18 ? 5.039 -4.52 -10.281 1 93.38 18 ARG B CA 1
ATOM 710 C C . ARG B 1 18 ? 4.734 -5.57 -11.336 1 93.38 18 ARG B C 1
ATOM 712 O O . ARG B 1 18 ? 5.582 -6.414 -11.648 1 93.38 18 ARG B O 1
ATOM 719 N N . GLY B 1 19 ? 3.553 -5.547 -11.812 1 94.69 19 GLY B N 1
ATOM 720 C CA . GLY B 1 19 ? 3.152 -6.516 -12.82 1 94.69 19 GLY B CA 1
ATOM 721 C C . GLY B 1 19 ? 2.547 -7.777 -12.234 1 94.69 19 GLY B C 1
ATOM 722 O O . GLY B 1 19 ? 2.613 -8.844 -12.844 1 94.69 19 GLY B O 1
ATOM 723 N N . THR B 1 20 ? 2.143 -7.613 -11.062 1 95.62 20 THR B N 1
ATOM 724 C CA . THR B 1 20 ? 1.559 -8.766 -10.383 1 95.62 20 THR B CA 1
ATOM 725 C C . THR B 1 20 ? 0.152 -9.047 -10.906 1 95.62 20 THR B C 1
ATOM 727 O O . THR B 1 20 ? -0.62 -8.117 -11.148 1 95.62 20 THR B O 1
ATOM 730 N N . GLU B 1 21 ? -0.179 -10.391 -10.938 1 96.94 21 GLU B N 1
ATOM 731 C CA . GLU B 1 21 ? -1.515 -10.766 -11.398 1 96.94 21 GLU B CA 1
ATOM 732 C C . GLU B 1 21 ? -2.562 -10.492 -10.32 1 96.94 21 GLU B C 1
ATOM 734 O O . GLU B 1 21 ? -2.248 -10.477 -9.133 1 96.94 21 GLU B O 1
ATOM 739 N N . ALA B 1 22 ? -3.797 -10.367 -10.711 1 97.44 22 ALA B N 1
ATOM 740 C CA . ALA B 1 22 ? -4.898 -10.055 -9.805 1 97.44 22 ALA B CA 1
ATOM 741 C C . ALA B 1 22 ? -5.02 -11.109 -8.711 1 97.44 22 ALA B C 1
ATOM 743 O O . ALA B 1 22 ? -5.16 -10.773 -7.531 1 97.44 22 ALA B O 1
ATOM 744 N N . LYS B 1 23 ? -4.902 -12.32 -9.141 1 97.38 23 LYS B N 1
ATOM 745 C CA . LYS B 1 23 ? -5.031 -13.422 -8.188 1 97.38 23 LYS B CA 1
ATOM 746 C C . LYS B 1 23 ? -3.908 -13.391 -7.156 1 97.38 23 LYS B C 1
ATOM 748 O O . LYS B 1 23 ? -4.148 -13.586 -5.965 1 97.38 23 LYS B O 1
ATOM 753 N N . GLU B 1 24 ? -2.797 -13.219 -7.613 1 97.12 24 GLU B N 1
ATOM 754 C CA . GLU B 1 24 ? -1.637 -13.164 -6.73 1 97.12 24 GLU B CA 1
ATOM 755 C C . GLU B 1 24 ? -1.701 -11.938 -5.812 1 97.12 24 GLU B C 1
ATOM 757 O O . GLU B 1 24 ? -1.314 -12.016 -4.645 1 97.12 24 GLU B O 1
ATOM 762 N N . THR B 1 25 ? -2.141 -10.859 -6.449 1 97.06 25 THR B N 1
ATOM 763 C CA . THR B 1 25 ? -2.312 -9.633 -5.672 1 97.06 25 THR B CA 1
ATOM 764 C C . THR B 1 25 ? -3.223 -9.875 -4.473 1 97.06 25 THR B C 1
ATOM 766 O O . THR B 1 25 ? -2.906 -9.469 -3.354 1 97.06 25 THR B O 1
ATOM 769 N N . VAL B 1 26 ? -4.305 -10.609 -4.652 1 97 26 VAL B N 1
ATOM 770 C CA . VAL B 1 26 ? -5.258 -10.93 -3.594 1 97 26 VAL B CA 1
ATOM 771 C C . VAL B 1 26 ? -4.578 -11.766 -2.518 1 97 26 VAL B C 1
ATOM 773 O O . VAL B 1 26 ? -4.734 -11.5 -1.322 1 97 26 VAL B O 1
ATOM 776 N N . ARG B 1 27 ? -3.859 -12.695 -2.957 1 96.19 27 ARG B N 1
ATOM 777 C CA . ARG B 1 27 ? -3.152 -13.578 -2.029 1 96.19 27 ARG B CA 1
ATOM 778 C C . ARG B 1 27 ? -2.158 -12.789 -1.184 1 96.19 27 ARG B C 1
ATOM 780 O O . ARG B 1 27 ? -2.088 -12.977 0.034 1 96.19 27 ARG B O 1
ATOM 787 N N . ASN B 1 28 ? -1.465 -11.922 -1.822 1 95.44 28 ASN B N 1
ATOM 788 C CA . ASN B 1 28 ? -0.444 -11.133 -1.144 1 95.44 28 ASN B CA 1
ATOM 789 C C . ASN B 1 28 ? -1.054 -10.227 -0.08 1 95.44 28 ASN B C 1
ATOM 791 O O . ASN B 1 28 ? -0.579 -10.188 1.057 1 95.44 28 ASN B O 1
ATOM 795 N N . ILE B 1 29 ? -2.064 -9.531 -0.466 1 95.56 29 ILE B N 1
ATOM 796 C CA . ILE B 1 29 ? -2.701 -8.562 0.42 1 95.56 29 ILE B CA 1
ATOM 797 C C . ILE B 1 29 ? -3.387 -9.289 1.573 1 95.56 29 ILE B C 1
ATOM 799 O O . ILE B 1 29 ? -3.225 -8.914 2.736 1 95.56 29 ILE B O 1
ATOM 803 N N . ASN B 1 30 ? -4.125 -10.391 1.259 1 96 30 ASN B N 1
ATOM 804 C CA . ASN B 1 30 ? -4.832 -11.141 2.289 1 96 30 ASN B CA 1
ATOM 805 C C . ASN B 1 30 ? -3.865 -11.82 3.252 1 96 30 ASN B C 1
ATOM 807 O O . ASN B 1 30 ? -4.16 -11.953 4.441 1 96 30 ASN B O 1
ATOM 811 N N . SER B 1 31 ? -2.803 -12.203 2.734 1 94.25 31 SER B N 1
ATOM 812 C CA . SER B 1 31 ? -1.795 -12.844 3.572 1 94.25 31 SER B CA 1
ATOM 813 C C . SER B 1 31 ? -1.159 -11.844 4.531 1 94.25 31 SER B C 1
ATOM 815 O O . SER B 1 31 ? -0.863 -12.18 5.68 1 94.25 31 SER B O 1
ATOM 817 N N . ALA B 1 32 ? -0.976 -10.648 4.09 1 93.38 32 ALA B N 1
ATOM 818 C CA . ALA B 1 32 ? -0.286 -9.625 4.863 1 93.38 32 ALA B CA 1
ATOM 819 C C . ALA B 1 32 ? -1.239 -8.93 5.832 1 93.38 32 ALA B C 1
ATOM 821 O O . ALA B 1 32 ? -0.907 -8.734 7.004 1 93.38 32 ALA B O 1
ATOM 822 N N . LEU B 1 33 ? -2.389 -8.555 5.375 1 92.62 33 LEU B N 1
ATOM 823 C CA . LEU B 1 33 ? -3.285 -7.699 6.148 1 92.62 33 LEU B CA 1
ATOM 824 C C . LEU B 1 33 ? -4.422 -8.516 6.754 1 92.62 33 LEU B C 1
ATOM 826 O O . LEU B 1 33 ? -5.156 -8.016 7.613 1 92.62 33 LEU B O 1
ATOM 830 N N . GLY B 1 34 ? -4.559 -9.68 6.352 1 91.31 34 GLY B N 1
ATOM 831 C CA . GLY B 1 34 ? -5.625 -10.531 6.863 1 91.31 34 GLY B CA 1
ATOM 832 C C . GLY B 1 34 ? -6.445 -11.188 5.766 1 91.31 34 GLY B C 1
ATOM 833 O O . GLY B 1 34 ? -6.641 -10.602 4.695 1 91.31 34 GLY B O 1
ATOM 834 N N . GLU B 1 35 ? -7 -12.234 6.172 1 89.81 35 GLU B N 1
ATOM 835 C CA . GLU B 1 35 ? -7.816 -12.961 5.207 1 89.81 35 GLU B CA 1
ATOM 836 C C . GLU B 1 35 ? -9.055 -12.164 4.812 1 89.81 35 GLU B C 1
ATOM 838 O O . GLU B 1 35 ? -9.617 -11.43 5.633 1 89.81 35 GLU B O 1
ATOM 843 N N . ASP B 1 36 ? -9.445 -12.086 3.584 1 89.62 36 ASP B N 1
ATOM 844 C CA . ASP B 1 36 ? -10.664 -11.477 3.059 1 89.62 36 ASP B CA 1
ATOM 845 C C . ASP B 1 36 ? -10.562 -9.953 3.07 1 89.62 36 ASP B C 1
ATOM 847 O O . ASP B 1 36 ? -11.578 -9.258 3.129 1 89.62 36 ASP B O 1
ATOM 851 N N . THR B 1 37 ? -9.32 -9.492 3.256 1 93.44 37 THR B N 1
ATOM 852 C CA . THR B 1 37 ? -9.117 -8.047 3.17 1 93.44 37 THR B CA 1
ATOM 853 C C . THR B 1 37 ? -9.609 -7.512 1.829 1 93.44 37 THR B C 1
ATOM 855 O O . THR B 1 37 ? -10.266 -6.469 1.776 1 93.44 37 THR B O 1
ATOM 858 N N . THR B 1 38 ? -9.242 -8.273 0.789 1 94.94 38 THR B N 1
ATOM 859 C CA . THR B 1 38 ? -9.68 -7.887 -0.551 1 94.94 38 THR B CA 1
ATOM 860 C C . THR B 1 38 ? -10.094 -9.117 -1.354 1 94.94 38 THR B C 1
ATOM 862 O O . THR B 1 38 ? -9.812 -10.25 -0.961 1 94.94 38 THR B O 1
ATOM 865 N N . SER B 1 39 ? -10.867 -8.828 -2.426 1 96.38 39 SER B N 1
ATOM 866 C CA . SER B 1 39 ? -11.312 -9.883 -3.338 1 96.38 39 SER B CA 1
ATOM 867 C C . SER B 1 39 ? -10.781 -9.648 -4.75 1 96.38 39 SER B C 1
ATOM 869 O O . SER B 1 39 ? -10.336 -8.547 -5.078 1 96.38 39 SER B O 1
ATOM 871 N N . ILE B 1 40 ? -10.898 -10.695 -5.492 1 97.38 40 ILE B N 1
ATOM 872 C CA . ILE B 1 40 ? -10.398 -10.633 -6.863 1 97.38 40 ILE B CA 1
ATOM 873 C C . ILE B 1 40 ? -11.195 -9.594 -7.652 1 97.38 40 ILE B C 1
ATOM 875 O O . ILE B 1 40 ? -10.648 -8.891 -8.508 1 97.38 40 ILE B O 1
ATOM 879 N N . SER B 1 41 ? -12.469 -9.555 -7.395 1 97.31 41 SER B N 1
ATOM 880 C CA . SER B 1 41 ? -13.32 -8.586 -8.078 1 97.31 41 SER B CA 1
ATOM 881 C C . SER B 1 41 ? -12.859 -7.156 -7.801 1 97.31 41 SER B C 1
ATOM 883 O O . SER B 1 41 ? -12.773 -6.336 -8.719 1 97.31 41 SER B O 1
ATOM 885 N N . THR B 1 42 ? -12.547 -6.883 -6.59 1 95.31 42 THR B N 1
ATOM 886 C CA . THR B 1 42 ? -12.094 -5.559 -6.184 1 95.31 42 THR B CA 1
ATOM 887 C C . THR B 1 42 ? -10.766 -5.219 -6.848 1 95.31 42 THR B C 1
ATOM 889 O O . THR B 1 42 ? -10.594 -4.129 -7.398 1 95.31 42 THR B O 1
ATOM 892 N N . VAL B 1 43 ? -9.914 -6.184 -6.863 1 97 43 VAL B N 1
ATOM 893 C CA . VAL B 1 43 ? -8.586 -5.977 -7.434 1 97 43 VAL B CA 1
ATOM 894 C C . VAL B 1 43 ? -8.703 -5.738 -8.938 1 97 43 VAL B C 1
ATOM 896 O O . VAL B 1 43 ? -8.078 -4.824 -9.477 1 97 43 VAL B O 1
ATOM 899 N N . LYS B 1 44 ? -9.523 -6.477 -9.562 1 97.31 44 LYS B N 1
ATOM 900 C CA . LYS B 1 44 ? -9.727 -6.32 -11 1 97.31 44 LYS B CA 1
ATOM 901 C C . LYS B 1 44 ? -10.328 -4.957 -11.328 1 97.31 44 LYS B C 1
ATOM 903 O O . LYS B 1 44 ? -9.969 -4.34 -12.336 1 97.31 44 LYS B O 1
ATOM 908 N N . ARG B 1 45 ? -11.18 -4.594 -10.508 1 95.5 45 ARG B N 1
ATOM 909 C CA . ARG B 1 45 ? -11.773 -3.273 -10.68 1 95.5 45 ARG B CA 1
ATOM 910 C C . ARG B 1 45 ? -10.719 -2.178 -10.57 1 95.5 45 ARG B C 1
ATOM 912 O O . ARG B 1 45 ? -10.672 -1.267 -11.398 1 95.5 45 ARG B O 1
ATOM 919 N N . CYS B 1 46 ? -9.914 -2.289 -9.602 1 95.56 46 CYS B N 1
ATOM 920 C CA . CYS B 1 46 ? -8.844 -1.317 -9.43 1 95.56 46 CYS B CA 1
ATOM 921 C C . CYS B 1 46 ? -7.895 -1.33 -10.617 1 95.56 46 CYS B C 1
ATOM 923 O O . CYS B 1 46 ? -7.508 -0.273 -11.125 1 95.56 46 CYS B O 1
ATOM 925 N N . PHE B 1 47 ? -7.562 -2.496 -11.102 1 95.5 47 PHE B N 1
ATOM 926 C CA . PHE B 1 47 ? -6.672 -2.635 -12.25 1 95.5 47 PHE B CA 1
ATOM 927 C C . PHE B 1 47 ? -7.246 -1.926 -13.469 1 95.5 47 PHE B C 1
ATOM 929 O O . PHE B 1 47 ? -6.523 -1.234 -14.188 1 95.5 47 PHE B O 1
ATOM 936 N N . ALA B 1 48 ? -8.5 -2.189 -13.688 1 95.25 48 ALA B N 1
ATOM 937 C CA . ALA B 1 48 ? -9.164 -1.551 -14.82 1 95.25 48 ALA B CA 1
ATOM 938 C C . ALA B 1 48 ? -9.094 -0.03 -14.719 1 95.25 48 ALA B C 1
ATOM 940 O O . ALA B 1 48 ? -8.797 0.653 -15.703 1 95.25 48 ALA B O 1
ATOM 941 N N . ARG B 1 49 ? -9.25 0.443 -13.523 1 93.19 49 ARG B N 1
ATOM 942 C CA . ARG B 1 49 ? -9.18 1.883 -13.289 1 93.19 49 ARG B CA 1
ATOM 943 C C . ARG B 1 49 ? -7.766 2.408 -13.508 1 93.19 49 ARG B C 1
ATOM 945 O O . ARG B 1 49 ? -7.578 3.471 -14.102 1 93.19 49 ARG B O 1
ATOM 952 N N . PHE B 1 50 ? -6.871 1.7 -13.055 1 92.5 50 PHE B N 1
ATOM 953 C CA . PHE B 1 50 ? -5.48 2.109 -13.211 1 92.5 50 PHE B CA 1
ATOM 954 C C . PHE B 1 50 ? -5.082 2.115 -14.688 1 92.5 50 PHE B C 1
ATOM 956 O O . PHE B 1 50 ? -4.328 2.986 -15.125 1 92.5 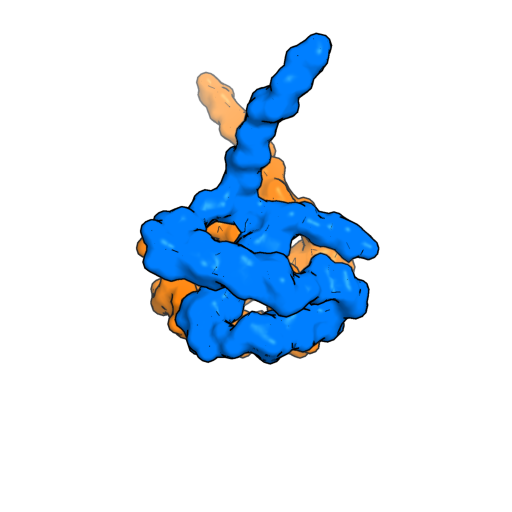50 PHE B O 1
ATOM 963 N N . ARG B 1 51 ? -5.559 1.147 -15.414 1 92.75 51 ARG B N 1
ATOM 964 C CA . ARG B 1 51 ? -5.262 1.062 -16.844 1 92.75 51 ARG B CA 1
ATOM 965 C C . ARG B 1 51 ? -5.848 2.25 -17.594 1 92.75 51 ARG B C 1
ATOM 967 O O . ARG B 1 51 ? -5.285 2.693 -18.594 1 92.75 51 ARG B O 1
ATOM 974 N N . GLU B 1 52 ? -6.973 2.734 -17.141 1 93.12 52 GLU B N 1
ATOM 975 C CA . GLU B 1 52 ? -7.625 3.883 -17.766 1 93.12 52 GLU B CA 1
ATOM 976 C C . GLU B 1 52 ? -6.949 5.188 -17.359 1 93.12 52 GLU B C 1
ATOM 978 O O . GLU B 1 52 ? -7.258 6.25 -17.906 1 93.12 52 GLU B O 1
ATOM 983 N N . GLY B 1 53 ? -6.113 5.066 -16.328 1 87.69 53 GLY B N 1
ATOM 984 C CA . GLY B 1 53 ? -5.355 6.238 -15.914 1 87.69 53 GLY B CA 1
ATOM 985 C C . GLY B 1 53 ? -5.895 6.879 -14.648 1 87.69 53 GLY B C 1
ATOM 986 O O . GLY B 1 53 ? -5.453 7.961 -14.258 1 87.69 53 GLY B O 1
ATOM 987 N N . TYR B 1 54 ? -6.867 6.215 -14.062 1 81.69 54 TYR B N 1
ATOM 988 C CA . TYR B 1 54 ? -7.453 6.727 -12.828 1 81.69 54 TYR B CA 1
ATOM 989 C C . TYR B 1 54 ? -6.641 6.289 -11.617 1 81.69 54 TYR B C 1
ATOM 991 O O . TYR B 1 54 ? -6.688 5.121 -11.219 1 81.69 54 TYR B O 1
ATOM 999 N N . THR B 1 55 ? -5.742 6.996 -11.148 1 69.12 55 THR B N 1
ATOM 1000 C CA . THR B 1 55 ? -4.918 6.641 -10 1 69.12 55 THR B CA 1
ATOM 1001 C C . THR B 1 55 ? -5.336 7.438 -8.766 1 69.12 55 THR B C 1
ATOM 1003 O O . THR B 1 55 ? -4.531 7.648 -7.859 1 69.12 55 THR B O 1
ATOM 1006 N N . ASP B 1 56 ? -6.539 7.84 -8.781 1 66.94 56 ASP B N 1
ATOM 1007 C CA . ASP B 1 56 ? -6.969 8.648 -7.645 1 66.94 56 ASP B CA 1
ATOM 1008 C C . ASP B 1 56 ? -7.027 7.805 -6.371 1 66.94 56 ASP B C 1
ATOM 1010 O O . ASP B 1 56 ? -7.801 6.852 -6.285 1 66.94 56 ASP B O 1
ATOM 1014 N N . PHE B 1 57 ? -5.918 7.77 -5.688 1 64.5 57 PHE B N 1
ATOM 1015 C CA . PHE B 1 57 ? -5.766 7.008 -4.453 1 64.5 57 PHE B CA 1
ATOM 1016 C C . PHE B 1 57 ? -6.699 7.539 -3.371 1 64.5 57 PHE B C 1
ATOM 1018 O O . PHE B 1 57 ? -6.977 6.844 -2.391 1 64.5 57 PHE B O 1
ATOM 1025 N N . LYS B 1 58 ? -7.02 8.805 -3.387 1 56.84 58 LYS B N 1
ATOM 1026 C CA . LYS B 1 58 ? -7.898 9.398 -2.387 1 56.84 58 LYS B CA 1
ATOM 1027 C C . LYS B 1 58 ? -9.367 9.148 -2.721 1 56.84 58 LYS B C 1
ATOM 1029 O O . LYS B 1 58 ? -9.758 9.203 -3.887 1 56.84 58 LYS B O 1
ATOM 1034 N N . ASP B 1 59 ? -9.992 8.117 -2.105 1 50 59 ASP B N 1
ATOM 1035 C CA . ASP B 1 59 ? -11.438 8.031 -2.32 1 50 59 ASP B CA 1
ATOM 1036 C C . ASP B 1 59 ? -12.039 9.422 -2.537 1 50 59 ASP B C 1
ATOM 1038 O O . ASP B 1 59 ? -12.125 10.219 -1.603 1 50 59 ASP B O 1
ATOM 1042 N N . LYS B 1 60 ? -11.867 10.203 -3.469 1 46.06 60 LYS B N 1
ATOM 1043 C CA . LYS B 1 60 ? -12.992 11.125 -3.467 1 46.06 60 LYS B CA 1
ATOM 1044 C C . LYS B 1 60 ? -14.305 10.398 -3.174 1 46.06 60 LYS B C 1
ATOM 1046 O O . LYS B 1 60 ? -14.898 9.797 -4.07 1 46.06 60 LYS B O 1
ATOM 1051 N N . LEU B 1 61 ? -14.508 9.469 -2.332 1 41.91 61 LEU B N 1
ATOM 1052 C CA . LEU B 1 61 ? -15.922 9.242 -2.051 1 41.91 61 LEU B CA 1
ATOM 1053 C C . LEU B 1 61 ? -16.75 10.492 -2.357 1 41.91 61 LEU B C 1
ATOM 1055 O O . LEU B 1 61 ? -16.484 11.562 -1.81 1 41.91 61 LEU B O 1
ATOM 1059 N N . ARG B 1 62 ? -17.156 10.75 -3.463 1 40.56 62 ARG B N 1
ATOM 1060 C CA . ARG B 1 62 ? -18.234 11.602 -3.945 1 40.56 62 ARG B CA 1
ATOM 1061 C C . ARG B 1 62 ? -19.266 11.852 -2.852 1 40.56 62 ARG B C 1
ATOM 1063 O O . ARG B 1 62 ? -19.531 10.977 -2.025 1 40.56 62 ARG B O 1
ATOM 1070 N N . SER B 1 63 ? -19.312 12.984 -2.266 1 39.88 63 SER B N 1
ATOM 1071 C CA . SER B 1 63 ? -20.438 13.781 -1.771 1 39.88 63 SER B CA 1
ATOM 1072 C C . SER B 1 63 ? -21.766 13.227 -2.252 1 39.88 63 SER B C 1
ATOM 1074 O O . SER B 1 63 ? -22.766 13.945 -2.301 1 39.88 63 SER B O 1
ATOM 1076 N N . GLY B 1 64 ? -21.516 12.234 -3.164 1 38.53 64 GLY B N 1
ATOM 1077 C CA . GLY B 1 64 ? -22.859 12.023 -3.676 1 38.53 64 GLY B CA 1
ATOM 1078 C C . GLY B 1 64 ? -23.844 11.547 -2.613 1 38.53 64 GLY B C 1
ATOM 1079 O O . GLY B 1 64 ? -24.547 10.562 -2.811 1 38.53 64 GLY B O 1
ATOM 1080 N N . SER B 1 65 ? -23.469 11.477 -1.437 1 40.16 65 SER B N 1
ATOM 1081 C CA . SER B 1 65 ? -24.609 11.227 -0.56 1 40.16 65 SER B CA 1
ATOM 1082 C C . SER B 1 65 ? -25.812 12.086 -0.946 1 40.16 65 SER B C 1
ATOM 1084 O O . SER B 1 65 ? -25.703 13.312 -0.997 1 40.16 65 SER B O 1
ATOM 1086 N N . PRO B 1 66 ? -26.578 11.539 -1.792 1 45.41 66 PRO B N 1
ATOM 1087 C CA . PRO B 1 66 ? -27.859 12.242 -1.934 1 45.41 66 PRO B CA 1
ATOM 1088 C C . PRO B 1 66 ? -28.438 12.68 -0.593 1 45.41 66 PRO B C 1
ATOM 1090 O O . PRO B 1 66 ? -28.453 11.898 0.362 1 45.41 66 PRO B O 1
ATOM 1093 N N . THR B 1 67 ? -27.875 13.688 0.067 1 42.47 67 THR B N 1
ATOM 1094 C CA . THR B 1 67 ? -28.672 14.203 1.175 1 42.47 67 THR B CA 1
ATOM 1095 C C . THR B 1 67 ? -30.156 14.086 0.867 1 42.47 67 THR B C 1
ATOM 1097 O O . THR B 1 67 ? -30.609 14.453 -0.224 1 42.47 67 THR B O 1
ATOM 1100 N N . ARG B 1 68 ? -30.703 13.008 1.341 1 34.16 68 ARG B N 1
ATOM 1101 C CA . ARG B 1 68 ? -32.156 13.211 1.39 1 34.16 68 ARG B CA 1
ATOM 1102 C C . ARG B 1 68 ? -32.5 14.539 2.066 1 34.16 68 ARG B C 1
ATOM 1104 O O . ARG B 1 68 ? -31.828 14.945 3.021 1 34.16 68 ARG B O 1
#

Nearest PDB structures (foldseek):
  7s03-assembly1_A-2  TM=8.389E-01  e=1.397E-03  Homo sapiens
  5hoo-assembly1_B  TM=8.996E-01  e=2.717E-02  Drosophila mauritiana
  5hoo-assembly1_A  TM=9.008E-01  e=4.117E-02  Drosophila mauritiana
  4u7b-assembly2_G-2  TM=8.914E-01  e=6.238E-02  Drosophila mauritiana
  3hot-assembly1_A  TM=8.925E-01  e=7.910E-02  Drosophila mauritiana

Sequence (136 aa):
MSIPQEHLRTIIFNEWRRGTEAKETVRNINSALGEDTTSISTVKRCFARFREGYTDFKDKLRSGSPTRMSIPQEHLRTIIFNEWRRGTEAKETVRNINSALGEDTTSISTVKRCFARFREGYTDFKDKLRSGSPTR

InterPro domains:
  IPR041426 Mos1 transposase, HTH domain [PF17906] (6-53)

Solvent-accessible surface area (backbone atoms only — not comparable to full-atom values): 7911 Å² total; per-residue (Å²): 126,84,72,53,66,41,48,50,48,36,43,50,48,49,36,49,53,62,65,50,52,51,67,56,45,32,51,52,49,15,69,33,72,31,80,77,70,56,47,55,69,58,45,48,50,50,50,55,37,45,73,74,64,52,70,73,47,62,69,69,66,66,77,64,61,73,74,124,126,82,73,53,67,42,48,50,47,37,44,49,49,49,35,49,56,62,64,50,51,51,66,55,46,31,52,53,48,16,69,33,72,31,79,77,70,56,47,55,68,57,45,47,51,50,50,56,36,46,73,76,63,52,70,73,46,62,69,70,70,68,76,65,62,72,74,124

Secondary structure (DSSP, 8-state):
----HHHHHHHHHHHHHHT--HHHHHHHHHHHH-TTSS-HHHHHHHHHHHHHT----S----S-----/----HHHHHHHHHHHHHHT--HHHHHHHHHHHH-TTSS-HHHHHHHHHHHHHT----S----S-----

Radius of gyration: 15.56 Å; Cα contacts (8 Å, |Δi|>4): 126; chains: 2; bounding box: 48×46×36 Å

pLDDT: mean 83.15, std 19.47, range [34.16, 97.44]